Protein AF-A0A164AGJ0-F1 (afdb_monomer)

Mean predicted aligned error: 9.12 Å

Foldseek 3Di:
DDDPPPDDDPVVVVVLVVVLLVLLVQLLVLVVQLVDPDPVSVVVSVVSNVVSLVPDDLVSQVVNQVSNVVVVHPDHRPNDPPPPDD

pLDDT: mean 80.39, std 13.53, range [36.25, 94.94]

Nearest PDB structures (foldseek):
  6zqb-assembly1_UT  TM=6.745E-01  e=6.404E+00  Saccharomyces cerevisiae S288C
  7zbw-assembly1_D  TM=4.681E-01  e=3.955E+00  Homo sapiens
  8hcr-assembly1_S  TM=4.459E-01  e=7.672E+00  Mycobacterium tuberculosis variant bovis BCG

Secondary structure (DSSP, 8-state):
-----PPPPHHHHHHHHHHHHHHHHHHHHHHHHHHSS-HHHHHHHHHHHHHHHHHS-HHHHHHHHHHHHHTT-S-----S------

Sequence (86 aa):
MDLPRHPPSIRSRLQRWQQVRTWARLIREAECLWHVDVRELKRLGALELSHLLEEVPSCQRSRVNRWLTRYSASTRLPSGASTHEH

Structure (mmCIF, N/CA/C/O backbone):
data_AF-A0A164AGJ0-F1
#
_entry.id   AF-A0A164AGJ0-F1
#
loop_
_atom_site.group_PDB
_atom_site.id
_atom_site.type_symbol
_atom_site.label_atom_id
_atom_site.label_alt_id
_atom_site.label_comp_id
_atom_site.label_asym_id
_atom_site.label_entity_id
_atom_site.label_seq_id
_atom_site.pdbx_PDB_ins_code
_atom_site.Cartn_x
_atom_site.Cartn_y
_atom_site.Cartn_z
_atom_site.occupancy
_atom_site.B_iso_or_equiv
_atom_site.auth_seq_id
_atom_site.auth_comp_id
_atom_site.auth_asym_id
_atom_site.auth_atom_id
_atom_site.pdbx_PDB_model_num
ATOM 1 N N . MET A 1 1 ? 27.795 17.245 24.387 1.00 45.41 1 MET A N 1
ATOM 2 C CA . MET A 1 1 ? 28.537 16.626 23.268 1.00 45.41 1 MET A CA 1
ATOM 3 C C . MET A 1 1 ? 27.524 15.887 22.406 1.00 45.41 1 MET A C 1
ATOM 5 O O . MET A 1 1 ? 27.188 14.755 22.720 1.00 45.41 1 MET A O 1
ATOM 9 N N . ASP A 1 2 ? 26.966 16.558 21.399 1.00 55.19 2 ASP A N 1
ATOM 10 C CA . ASP A 1 2 ? 26.053 15.952 20.420 1.00 55.19 2 ASP A CA 1
ATOM 11 C C . ASP A 1 2 ? 26.894 15.334 19.292 1.00 55.19 2 ASP A C 1
ATOM 13 O O . ASP A 1 2 ? 27.626 16.042 18.599 1.00 55.19 2 ASP A O 1
ATOM 17 N N . LEU A 1 3 ? 26.843 14.010 19.133 1.00 61.88 3 LEU A N 1
ATOM 18 C CA . LEU A 1 3 ? 27.494 13.308 18.023 1.00 61.88 3 LEU A CA 1
ATOM 19 C C . LEU A 1 3 ? 26.753 13.615 16.709 1.00 61.88 3 LEU A C 1
ATOM 21 O O . LEU A 1 3 ? 25.517 13.597 16.684 1.00 61.88 3 LEU A O 1
ATOM 25 N N . PRO A 1 4 ? 27.462 13.848 15.589 1.00 58.69 4 PRO A N 1
ATOM 26 C CA . PRO A 1 4 ? 26.814 14.099 14.313 1.00 58.69 4 PRO A CA 1
ATOM 27 C C . PRO A 1 4 ? 26.066 12.835 13.879 1.00 58.69 4 PRO A C 1
ATOM 29 O O . PRO A 1 4 ? 26.662 11.785 13.639 1.00 58.69 4 PRO A O 1
ATOM 32 N N . ARG A 1 5 ? 24.735 12.931 13.766 1.00 63.97 5 ARG A N 1
ATOM 33 C CA . ARG A 1 5 ? 23.905 11.900 13.132 1.00 63.97 5 ARG A CA 1
ATOM 34 C C . ARG A 1 5 ? 24.360 11.757 11.682 1.00 63.97 5 ARG A C 1
ATOM 36 O O . ARG A 1 5 ? 23.944 12.532 10.823 1.00 63.97 5 ARG A O 1
ATOM 43 N N . HIS A 1 6 ? 25.235 10.789 11.414 1.00 64.25 6 HIS A N 1
ATOM 44 C CA . HIS A 1 6 ? 25.668 10.493 10.056 1.00 64.25 6 HIS A CA 1
ATOM 45 C C . HIS A 1 6 ? 24.441 10.245 9.168 1.00 64.25 6 HIS A C 1
ATOM 47 O O . HIS A 1 6 ? 23.533 9.500 9.561 1.00 64.25 6 HIS A O 1
ATOM 53 N N . PRO A 1 7 ? 24.378 10.868 7.978 1.00 67.12 7 PRO A N 1
ATOM 54 C CA . PRO A 1 7 ? 23.278 10.633 7.065 1.00 67.12 7 PRO A CA 1
ATOM 55 C C . PRO A 1 7 ? 23.239 9.142 6.695 1.00 67.12 7 PRO A C 1
ATOM 57 O O . PRO A 1 7 ? 24.288 8.521 6.507 1.00 67.12 7 PRO A O 1
ATOM 60 N N . PRO A 1 8 ? 22.041 8.542 6.586 1.00 69.88 8 PRO A N 1
ATOM 61 C CA . PRO A 1 8 ? 21.914 7.132 6.254 1.00 69.88 8 PRO A CA 1
ATOM 62 C C . PRO A 1 8 ? 22.599 6.840 4.918 1.00 69.88 8 PRO A C 1
ATOM 64 O O . PRO A 1 8 ? 22.425 7.585 3.947 1.00 69.88 8 PRO A O 1
ATOM 67 N N . SER A 1 9 ? 23.341 5.731 4.869 1.00 85.50 9 SER A N 1
ATOM 68 C CA . SER A 1 9 ? 24.048 5.293 3.664 1.00 85.50 9 SER A CA 1
ATOM 69 C C . SER A 1 9 ? 23.106 5.202 2.452 1.00 85.50 9 SER A C 1
ATOM 71 O O . SER A 1 9 ? 21.898 4.968 2.585 1.00 85.50 9 SER A O 1
ATOM 73 N N . ILE A 1 10 ? 23.660 5.341 1.244 1.00 86.38 10 ILE A N 1
ATOM 74 C CA . ILE A 1 10 ? 22.899 5.214 -0.012 1.00 86.38 10 ILE A CA 1
ATOM 75 C C . ILE A 1 10 ? 22.154 3.870 -0.069 1.00 86.38 10 ILE A C 1
ATOM 77 O O . ILE A 1 10 ? 20.984 3.834 -0.450 1.00 86.38 10 ILE A O 1
ATOM 81 N N . ARG A 1 11 ? 22.786 2.781 0.394 1.00 86.88 11 ARG A N 1
ATOM 82 C CA . ARG A 1 11 ? 22.173 1.444 0.454 1.00 86.88 11 ARG A CA 1
ATOM 83 C C . ARG A 1 11 ? 20.942 1.422 1.359 1.00 86.88 11 ARG A C 1
ATOM 85 O O . ARG A 1 11 ? 19.891 0.945 0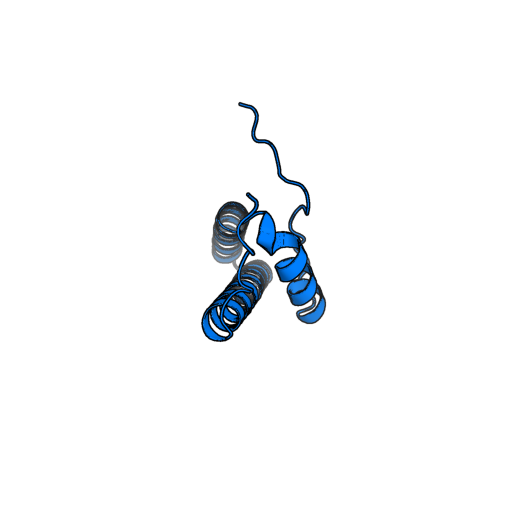.942 1.00 86.88 11 ARG A O 1
ATOM 92 N N . SER A 1 12 ? 21.030 2.013 2.550 1.00 84.88 12 SER A N 1
ATOM 93 C CA . SER A 1 12 ? 19.903 2.088 3.492 1.00 84.88 12 SER A CA 1
ATOM 94 C C . SER A 1 12 ? 18.744 2.927 2.941 1.00 84.88 12 SER A C 1
ATOM 96 O O . SER A 1 12 ? 17.572 2.604 3.146 1.00 84.88 12 SER A O 1
ATOM 98 N N . ARG A 1 13 ? 19.049 4.004 2.205 1.00 85.44 13 ARG A N 1
ATOM 99 C CA . ARG A 1 13 ? 18.034 4.822 1.521 1.00 85.44 13 ARG A CA 1
ATOM 100 C C . ARG A 1 13 ? 17.336 4.043 0.407 1.00 85.44 13 ARG A C 1
ATOM 102 O O . ARG A 1 13 ? 16.116 4.146 0.294 1.00 85.44 13 ARG A O 1
ATOM 109 N N . LEU A 1 14 ? 18.089 3.265 -0.371 1.00 90.38 14 LEU A N 1
ATOM 110 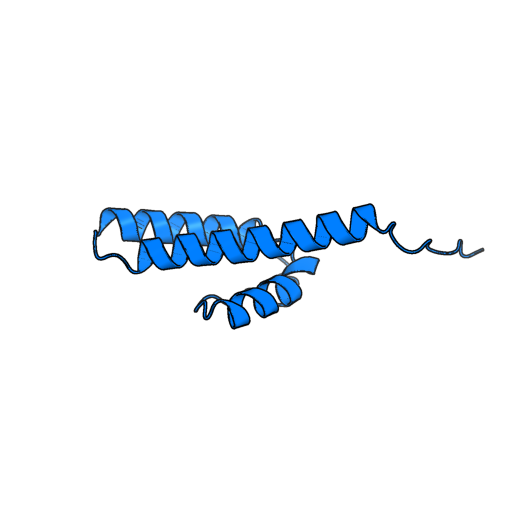C CA . LEU A 1 14 ? 17.555 2.417 -1.436 1.00 90.38 14 LEU A CA 1
ATOM 111 C C . LEU A 1 14 ? 16.673 1.296 -0.876 1.00 90.38 14 LEU A C 1
ATOM 113 O O . LEU A 1 14 ? 15.557 1.119 -1.349 1.00 90.38 14 LEU A O 1
ATOM 117 N N . GLN A 1 15 ? 17.118 0.605 0.176 1.00 89.31 15 GLN A N 1
ATOM 118 C CA . GLN A 1 15 ? 16.318 -0.419 0.857 1.00 89.31 15 GLN A CA 1
ATOM 119 C C . GLN A 1 15 ? 14.995 0.153 1.369 1.00 89.31 15 GLN A C 1
ATOM 121 O O . GLN A 1 15 ? 13.934 -0.407 1.109 1.00 89.31 15 GLN A O 1
ATOM 126 N N . ARG A 1 16 ? 15.036 1.321 2.023 1.00 87.88 16 ARG A N 1
ATOM 127 C CA . ARG A 1 16 ? 13.822 2.000 2.496 1.00 87.88 16 ARG A CA 1
ATOM 128 C C . ARG A 1 16 ? 12.909 2.417 1.344 1.00 87.88 16 ARG A C 1
ATOM 130 O O . ARG A 1 16 ? 11.692 2.364 1.478 1.00 87.88 16 ARG A O 1
ATOM 137 N N . TRP A 1 17 ? 13.476 2.854 0.221 1.00 90.81 17 TRP A N 1
ATOM 138 C CA . TRP A 1 17 ? 12.700 3.179 -0.976 1.00 90.81 17 TRP A CA 1
ATOM 139 C C . TRP A 1 17 ? 12.014 1.940 -1.558 1.00 90.81 17 TRP A C 1
ATOM 141 O O . TRP A 1 17 ? 10.815 1.986 -1.833 1.00 90.81 17 TRP A O 1
ATOM 151 N N . GLN A 1 18 ? 12.749 0.832 -1.675 1.00 93.50 18 GLN A N 1
ATOM 152 C CA . GLN A 1 18 ? 12.226 -0.437 -2.171 1.00 93.50 18 GLN A CA 1
ATOM 153 C C . GLN A 1 18 ? 11.111 -0.954 -1.262 1.00 93.50 18 GLN A C 1
ATOM 155 O O . GLN A 1 18 ? 10.048 -1.308 -1.756 1.00 93.50 18 GLN A O 1
ATOM 160 N N . GLN A 1 19 ? 11.313 -0.912 0.057 1.00 92.94 19 GLN A N 1
ATOM 161 C CA . GLN A 1 19 ? 10.320 -1.341 1.041 1.00 92.94 19 GLN A CA 1
ATOM 162 C C . GLN A 1 19 ? 9.000 -0.572 0.892 1.00 92.94 19 GLN A C 1
ATOM 164 O O . GLN A 1 19 ? 7.941 -1.178 0.770 1.00 92.94 19 GLN A O 1
ATOM 169 N N . VAL A 1 20 ? 9.058 0.763 0.817 1.00 92.12 20 VAL A N 1
ATOM 170 C CA . VAL A 1 20 ? 7.864 1.603 0.613 1.00 92.12 20 VAL A CA 1
ATOM 171 C C . VAL A 1 20 ? 7.150 1.262 -0.703 1.00 92.12 20 VAL A C 1
ATOM 173 O O . VAL A 1 20 ? 5.920 1.260 -0.758 1.00 92.12 20 VAL A O 1
ATOM 176 N N . ARG A 1 21 ? 7.906 0.981 -1.772 1.00 92.56 21 ARG A N 1
ATOM 177 C CA . ARG A 1 21 ? 7.345 0.605 -3.076 1.00 92.56 21 ARG A CA 1
ATOM 178 C C . ARG A 1 21 ? 6.686 -0.776 -3.036 1.00 92.56 21 ARG A C 1
ATOM 180 O O . ARG A 1 21 ? 5.629 -0.936 -3.642 1.00 92.56 21 ARG A O 1
ATOM 187 N N . THR A 1 22 ? 7.277 -1.736 -2.325 1.00 93.50 22 THR A N 1
ATOM 188 C CA . THR A 1 22 ? 6.700 -3.071 -2.110 1.00 93.50 22 THR A CA 1
ATOM 189 C C . THR A 1 22 ? 5.362 -2.972 -1.385 1.00 93.50 22 THR A C 1
ATOM 191 O O . THR A 1 22 ? 4.379 -3.509 -1.884 1.00 93.50 22 THR A O 1
ATOM 194 N N . TRP A 1 23 ? 5.280 -2.200 -0.296 1.00 94.94 23 TRP A N 1
ATOM 195 C CA . TRP A 1 23 ? 4.017 -1.988 0.425 1.00 94.94 23 TRP A CA 1
ATOM 196 C C . TRP A 1 23 ? 2.909 -1.430 -0.469 1.00 94.94 23 TRP A C 1
ATOM 198 O O . TRP A 1 23 ? 1.803 -1.960 -0.499 1.00 94.94 23 TRP A O 1
ATOM 208 N N . ALA A 1 24 ? 3.212 -0.391 -1.250 1.00 93.00 24 ALA A N 1
ATOM 209 C CA . ALA A 1 24 ? 2.227 0.199 -2.153 1.00 93.00 24 ALA A CA 1
ATOM 210 C C . ALA A 1 24 ? 1.739 -0.784 -3.233 1.00 93.00 24 ALA A C 1
ATOM 212 O O . ALA A 1 24 ? 0.589 -0.706 -3.658 1.00 93.00 24 ALA A O 1
ATOM 213 N N . ARG A 1 25 ? 2.607 -1.703 -3.674 1.00 92.62 25 ARG A N 1
ATOM 214 C CA . ARG A 1 25 ? 2.255 -2.745 -4.642 1.00 92.62 25 ARG A CA 1
ATOM 215 C C . ARG A 1 25 ? 1.335 -3.802 -4.027 1.00 92.62 25 ARG A C 1
ATOM 217 O O . ARG A 1 25 ? 0.313 -4.096 -4.631 1.00 92.62 25 ARG A O 1
ATOM 224 N N . LEU A 1 26 ? 1.660 -4.312 -2.839 1.00 91.12 26 LEU A N 1
ATOM 225 C CA . LEU A 1 26 ? 0.851 -5.329 -2.152 1.00 91.12 26 LEU A CA 1
ATOM 226 C C . LEU A 1 26 ? -0.566 -4.825 -1.856 1.00 91.12 26 LEU A C 1
ATOM 228 O O . LEU A 1 26 ? -1.538 -5.512 -2.150 1.00 91.12 26 LEU A O 1
ATOM 232 N N . ILE A 1 27 ? -0.688 -3.584 -1.373 1.00 89.88 27 ILE A N 1
ATOM 233 C CA . ILE A 1 27 ? -1.993 -2.941 -1.148 1.00 89.88 27 ILE A CA 1
ATOM 234 C C . ILE A 1 27 ? -2.799 -2.877 -2.453 1.00 89.88 27 ILE A C 1
ATOM 236 O O . ILE A 1 27 ? -3.983 -3.198 -2.465 1.00 89.88 27 ILE A O 1
ATOM 240 N N . ARG A 1 28 ? -2.163 -2.499 -3.570 1.00 88.25 28 ARG A N 1
ATOM 241 C CA . ARG A 1 28 ? -2.837 -2.435 -4.873 1.00 88.25 28 ARG A CA 1
ATOM 242 C C . ARG A 1 28 ? -3.285 -3.812 -5.364 1.00 88.25 28 ARG A C 1
ATOM 244 O O . ARG A 1 28 ? -4.371 -3.928 -5.918 1.00 88.25 28 ARG A O 1
ATOM 251 N N . GLU A 1 29 ? -2.463 -4.839 -5.180 1.00 89.25 29 GLU A N 1
ATOM 252 C CA . GLU A 1 29 ? -2.810 -6.214 -5.551 1.00 89.25 29 GLU A CA 1
ATOM 253 C C . GLU A 1 29 ? -4.002 -6.720 -4.722 1.00 89.25 29 GLU A C 1
ATOM 255 O O . GLU A 1 29 ? -4.964 -7.225 -5.300 1.00 89.25 29 GLU A O 1
ATOM 260 N N . ALA A 1 30 ? -4.009 -6.480 -3.406 1.00 88.31 30 ALA A N 1
ATOM 261 C CA . ALA A 1 30 ? -5.133 -6.819 -2.530 1.00 88.31 30 ALA A CA 1
ATOM 262 C C . ALA A 1 30 ? -6.434 -6.084 -2.922 1.00 88.31 30 ALA A C 1
ATOM 264 O O . ALA A 1 30 ? -7.500 -6.698 -2.983 1.00 88.31 30 ALA A O 1
ATOM 265 N N . GLU A 1 31 ? -6.358 -4.796 -3.281 1.00 85.88 31 GLU A N 1
ATOM 266 C CA . GLU A 1 31 ? -7.504 -4.050 -3.830 1.00 85.88 31 GLU A CA 1
ATOM 267 C C . GLU A 1 31 ? -8.024 -4.638 -5.149 1.00 85.88 31 GLU A C 1
ATOM 269 O O . GLU A 1 31 ? -9.234 -4.691 -5.374 1.00 85.88 31 GLU A O 1
ATOM 274 N N . CYS A 1 32 ? -7.133 -5.078 -6.041 1.00 84.44 32 CYS A N 1
ATOM 275 C CA . CYS A 1 32 ? -7.538 -5.712 -7.293 1.00 84.44 32 CYS A CA 1
ATOM 276 C C . CYS A 1 32 ? -8.258 -7.042 -7.044 1.00 84.44 32 CYS A C 1
ATOM 278 O O . CYS A 1 32 ? -9.256 -7.312 -7.711 1.00 84.44 32 CYS A O 1
ATOM 280 N N . LEU A 1 33 ? -7.810 -7.835 -6.065 1.00 83.06 33 LEU A N 1
ATOM 281 C CA . LEU A 1 33 ? -8.506 -9.060 -5.654 1.00 83.06 33 LEU A CA 1
ATOM 28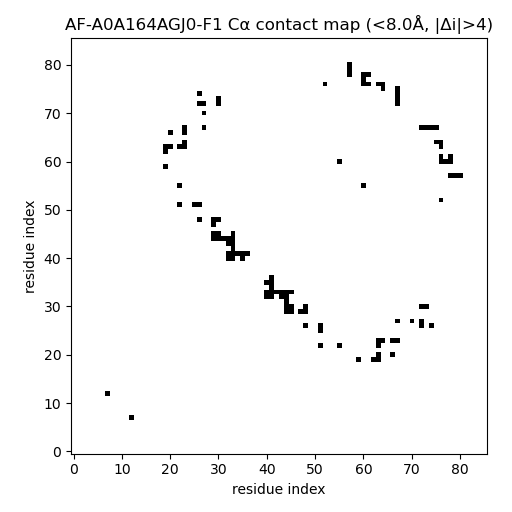2 C C . LEU A 1 33 ? -9.899 -8.761 -5.082 1.00 83.06 33 LEU A C 1
ATOM 284 O O . LEU A 1 33 ? -10.852 -9.462 -5.415 1.00 83.06 33 LEU A O 1
ATOM 288 N N . TRP A 1 34 ? -10.048 -7.680 -4.305 1.00 77.38 34 TRP A N 1
ATOM 289 C CA . TRP A 1 34 ? -11.355 -7.198 -3.835 1.00 77.38 34 TRP A CA 1
ATOM 290 C C . TRP A 1 34 ? -12.282 -6.799 -4.994 1.00 77.38 34 TRP A C 1
ATOM 292 O O . TRP A 1 34 ? -13.500 -6.970 -4.924 1.00 77.38 34 TRP A O 1
ATOM 302 N N . HIS A 1 35 ? -11.741 -6.234 -6.071 1.00 73.19 35 HIS A N 1
ATOM 303 C CA . HIS A 1 35 ? -12.556 -5.770 -7.193 1.00 73.19 35 HIS A CA 1
ATOM 304 C C . HIS A 1 35 ? -13.163 -6.921 -8.022 1.00 73.19 35 HIS A C 1
ATOM 306 O O . HIS A 1 35 ? -14.186 -6.721 -8.674 1.00 73.19 35 HIS A O 1
ATOM 312 N N . VAL A 1 36 ? -12.582 -8.126 -7.981 1.00 71.19 36 VAL A N 1
ATOM 313 C CA . VAL A 1 36 ? -13.071 -9.296 -8.731 1.00 71.19 36 VAL A CA 1
ATOM 314 C C . VAL A 1 36 ? -14.264 -9.941 -8.016 1.00 71.19 36 VAL A C 1
ATOM 316 O O . VAL A 1 36 ? -14.232 -10.205 -6.816 1.00 71.19 36 VAL A O 1
ATOM 319 N N . ASP A 1 37 ? -15.343 -10.209 -8.756 1.00 66.06 37 ASP A N 1
ATOM 320 C CA . ASP A 1 37 ? -16.663 -10.567 -8.213 1.00 66.06 37 ASP A CA 1
ATOM 321 C C . ASP A 1 37 ? -16.826 -12.050 -7.826 1.00 66.06 37 ASP A C 1
ATOM 323 O O . ASP A 1 37 ? -17.806 -12.713 -8.158 1.00 66.06 37 ASP A O 1
ATOM 327 N N . VAL A 1 38 ? -15.847 -12.592 -7.101 1.00 78.50 38 VAL A N 1
ATOM 328 C CA . VAL A 1 38 ? -15.959 -13.902 -6.448 1.00 78.50 38 VAL A CA 1
ATOM 329 C C . VAL A 1 38 ? -16.041 -13.650 -4.948 1.00 78.50 38 VAL A C 1
ATOM 331 O O . VAL A 1 38 ? -15.090 -13.152 -4.352 1.00 78.50 38 VAL A O 1
ATOM 334 N N . ARG A 1 39 ? -17.181 -13.972 -4.319 1.00 77.75 39 ARG A N 1
ATOM 335 C CA . ARG A 1 39 ? -17.462 -13.662 -2.900 1.00 77.75 39 ARG A CA 1
ATOM 336 C C . ARG A 1 39 ? -16.334 -14.083 -1.949 1.00 77.75 39 ARG A C 1
ATOM 338 O O . ARG A 1 39 ? -15.999 -13.324 -1.044 1.00 77.75 39 ARG A O 1
ATOM 345 N N . GLU A 1 40 ? -15.736 -15.252 -2.173 1.00 78.50 40 GLU A N 1
ATOM 346 C CA . GLU A 1 40 ? -14.613 -15.730 -1.356 1.00 78.50 40 GLU A CA 1
ATOM 347 C C . GLU A 1 40 ? -13.315 -14.967 -1.643 1.00 78.50 40 GLU A C 1
ATOM 349 O O . GLU A 1 40 ? -12.592 -14.607 -0.719 1.00 78.50 40 GLU A O 1
ATOM 354 N N . LEU A 1 41 ? -13.054 -14.618 -2.904 1.00 76.75 41 LEU A N 1
ATOM 355 C CA . LEU A 1 41 ? -11.887 -13.818 -3.277 1.00 76.75 41 LEU A CA 1
ATOM 356 C C . LEU A 1 41 ? -11.964 -12.395 -2.709 1.00 76.75 41 LEU A C 1
ATOM 358 O O . LEU A 1 41 ? -10.958 -11.869 -2.241 1.00 76.75 41 LEU A O 1
ATOM 362 N N . LYS A 1 42 ? -13.168 -11.808 -2.662 1.00 75.69 42 LYS A N 1
ATOM 363 C CA . LYS A 1 42 ? -13.424 -10.530 -1.984 1.00 75.69 42 LYS A CA 1
ATOM 364 C C . LYS A 1 42 ? -13.123 -10.612 -0.494 1.00 75.69 42 LYS A C 1
ATOM 366 O O . LYS A 1 42 ? -12.474 -9.722 0.046 1.00 75.69 42 LYS A O 1
ATOM 371 N N . ARG A 1 43 ? -13.574 -11.686 0.163 1.00 81.00 43 ARG A N 1
ATOM 372 C CA . ARG A 1 43 ? -13.335 -11.917 1.593 1.00 81.00 43 ARG A CA 1
ATOM 373 C C . ARG A 1 43 ? -11.843 -12.052 1.899 1.00 81.00 43 ARG A C 1
ATOM 375 O O . ARG A 1 43 ? -11.371 -11.449 2.858 1.00 81.00 43 ARG A O 1
ATOM 382 N N . LEU A 1 44 ? -11.111 -12.792 1.068 1.00 83.44 44 LEU A N 1
ATOM 383 C CA . LEU A 1 44 ? -9.661 -12.944 1.191 1.00 83.44 44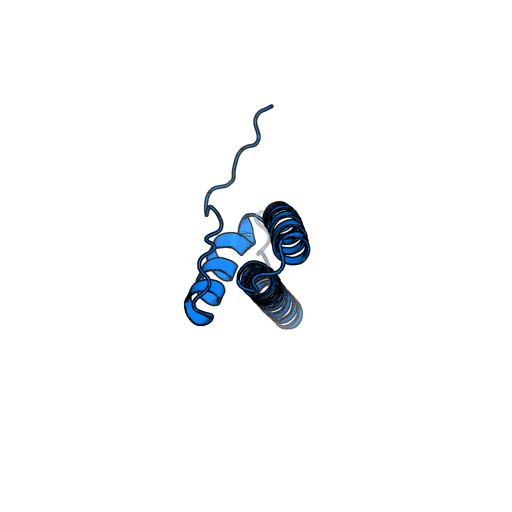 LEU A CA 1
ATOM 384 C C . LEU A 1 44 ? -8.932 -11.621 0.928 1.00 83.44 44 LEU A C 1
ATOM 386 O O . LEU A 1 44 ? -8.117 -11.210 1.746 1.00 83.44 44 LEU A O 1
ATOM 390 N N . GLY A 1 45 ? -9.280 -10.901 -0.143 1.00 84.94 45 GLY A N 1
ATOM 391 C CA . GLY A 1 45 ? -8.695 -9.590 -0.445 1.00 84.94 45 GLY A CA 1
ATOM 392 C C . GLY A 1 45 ? -8.926 -8.565 0.670 1.00 84.94 45 GLY A C 1
ATOM 393 O O . GLY A 1 45 ? -8.026 -7.794 0.992 1.00 84.94 45 GLY A O 1
ATOM 394 N N . ALA A 1 46 ? -10.102 -8.595 1.304 1.00 83.12 46 ALA A N 1
ATOM 395 C CA . ALA A 1 46 ? -10.420 -7.775 2.469 1.00 83.12 46 ALA A CA 1
ATOM 396 C C . ALA A 1 46 ? -9.530 -8.080 3.676 1.00 83.12 46 ALA A 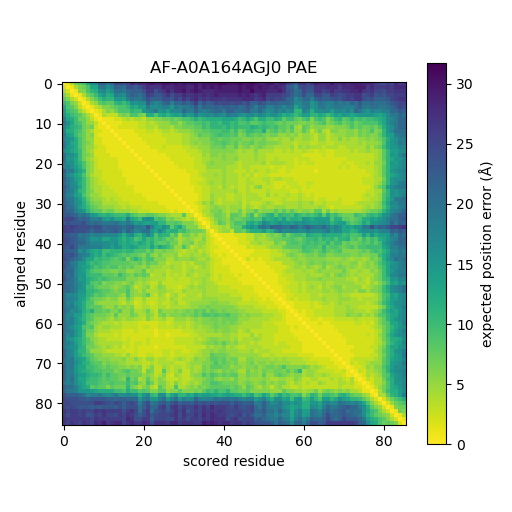C 1
ATOM 398 O O . ALA A 1 46 ? -9.002 -7.160 4.298 1.00 83.12 46 ALA A O 1
ATOM 399 N N . LEU A 1 47 ? -9.377 -9.365 4.003 1.00 85.44 47 LEU A N 1
ATOM 400 C CA . LEU A 1 47 ? -8.584 -9.813 5.143 1.00 85.44 47 LEU A CA 1
ATOM 401 C C . LEU A 1 47 ? -7.102 -9.469 4.959 1.00 85.44 47 LEU A C 1
ATOM 403 O O . LEU A 1 47 ? -6.494 -8.880 5.849 1.00 85.44 47 LEU A O 1
ATOM 407 N N . GLU A 1 48 ? -6.551 -9.774 3.784 1.00 86.44 48 GLU A N 1
ATOM 408 C CA . GLU A 1 48 ? -5.153 -9.478 3.465 1.00 86.44 48 GLU A CA 1
ATOM 409 C C . GLU A 1 48 ? -4.879 -7.975 3.467 1.00 86.44 48 GLU A C 1
ATOM 411 O O . GLU A 1 48 ? -3.862 -7.528 3.995 1.00 86.44 48 GLU A O 1
ATOM 416 N N . LEU A 1 49 ? -5.804 -7.165 2.935 1.00 86.31 49 LEU A N 1
ATOM 417 C CA . LEU A 1 49 ? -5.666 -5.715 2.994 1.00 86.31 49 LEU A CA 1
ATOM 418 C C . LEU A 1 49 ? -5.612 -5.224 4.446 1.00 86.31 49 LEU A C 1
ATOM 420 O O . LEU A 1 49 ? -4.746 -4.414 4.761 1.00 86.31 49 LEU A O 1
ATOM 424 N N . SER A 1 50 ? -6.470 -5.730 5.336 1.00 84.25 50 SER A N 1
ATOM 425 C CA . SER A 1 50 ? -6.443 -5.357 6.757 1.00 84.25 50 SER A CA 1
ATOM 426 C C . SER A 1 50 ? -5.115 -5.712 7.431 1.00 84.25 50 SER A C 1
ATOM 428 O O . SER A 1 50 ? -4.514 -4.838 8.056 1.00 84.25 50 SER A O 1
ATOM 430 N N . HIS A 1 51 ? -4.602 -6.934 7.237 1.00 85.62 51 HIS A N 1
ATOM 431 C CA . HIS A 1 51 ? -3.303 -7.339 7.792 1.00 85.62 51 HIS A CA 1
ATOM 432 C C . HIS A 1 51 ? -2.155 -6.462 7.267 1.00 85.62 51 HIS A C 1
ATOM 434 O O . HIS A 1 51 ? -1.348 -5.952 8.044 1.00 85.62 51 HIS A O 1
ATOM 440 N N . LEU A 1 52 ? -2.119 -6.196 5.955 1.00 86.75 52 LEU A N 1
ATOM 441 C CA . LEU A 1 52 ? -1.094 -5.337 5.354 1.00 86.75 52 LEU A CA 1
ATOM 442 C C . LEU A 1 52 ? -1.107 -3.919 5.948 1.00 86.75 52 LEU A C 1
ATOM 444 O O . LEU A 1 52 ? -0.050 -3.305 6.083 1.00 86.75 52 LEU A O 1
ATOM 448 N N . LEU A 1 53 ? -2.274 -3.370 6.298 1.00 86.44 53 LEU A N 1
ATOM 449 C CA . LEU A 1 53 ? -2.367 -2.031 6.894 1.00 86.44 53 LEU A CA 1
ATOM 450 C C . LEU A 1 53 ? -1.789 -1.9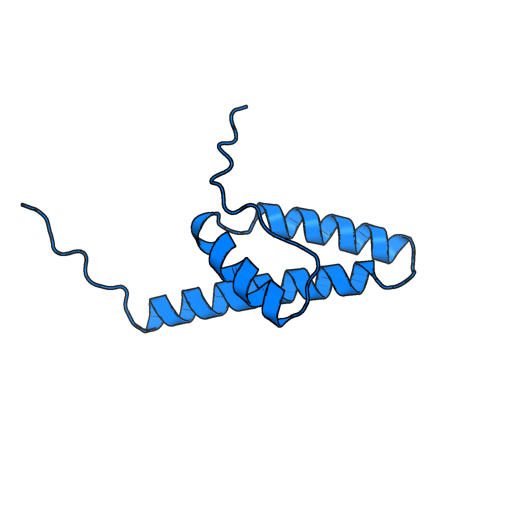75 8.316 1.00 86.44 53 LEU A C 1
ATOM 452 O O . LEU A 1 53 ? -1.184 -0.959 8.680 1.00 86.44 53 LEU A O 1
ATOM 456 N N . GLU A 1 54 ? -1.949 -3.044 9.095 1.00 87.25 54 GLU A N 1
ATOM 457 C CA . GLU A 1 54 ? -1.404 -3.166 10.453 1.00 87.25 54 GLU A CA 1
ATOM 458 C C . GLU A 1 54 ? 0.127 -3.272 10.442 1.00 87.25 54 GLU A C 1
ATOM 460 O O . GLU A 1 54 ? 0.802 -2.640 11.258 1.00 87.25 54 GLU A O 1
ATOM 465 N N . GLU A 1 55 ? 0.690 -3.979 9.459 1.00 89.06 55 GLU A N 1
ATOM 466 C CA . GLU A 1 55 ? 2.136 -4.193 9.340 1.00 89.06 55 GLU A CA 1
ATOM 467 C C . GLU A 1 55 ? 2.909 -2.980 8.791 1.00 89.06 55 GLU A C 1
ATOM 469 O O . GLU A 1 55 ? 4.129 -2.882 8.972 1.00 89.06 55 GLU A O 1
ATOM 474 N N . VAL A 1 56 ? 2.239 -2.025 8.127 1.00 87.19 56 VAL A N 1
ATOM 475 C CA . VAL A 1 56 ? 2.921 -0.856 7.547 1.00 87.19 56 VAL A CA 1
ATOM 476 C C . VAL A 1 56 ? 3.423 0.086 8.654 1.00 87.19 56 VAL A C 1
ATOM 478 O O . VAL A 1 56 ? 2.615 0.729 9.344 1.00 87.19 56 VAL A O 1
ATOM 481 N N . PRO A 1 57 ? 4.753 0.313 8.759 1.00 87.00 57 PRO A N 1
ATOM 482 C CA . PRO A 1 57 ? 5.313 1.1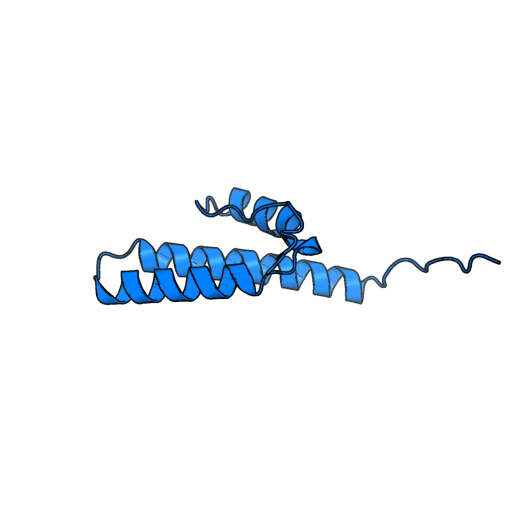88 9.783 1.00 87.00 57 PRO A CA 1
ATOM 483 C C . PRO A 1 57 ? 4.785 2.622 9.667 1.00 87.00 57 PRO A C 1
ATOM 485 O O . PRO A 1 57 ? 4.801 3.215 8.582 1.00 87.00 57 PRO A O 1
ATOM 488 N N . SER A 1 58 ? 4.400 3.224 10.797 1.00 84.50 58 SER A N 1
ATOM 489 C CA . SER A 1 58 ? 3.830 4.582 10.867 1.00 84.50 58 SER A CA 1
ATOM 490 C C . SER A 1 58 ? 4.696 5.636 10.165 1.00 84.50 58 SER A C 1
ATOM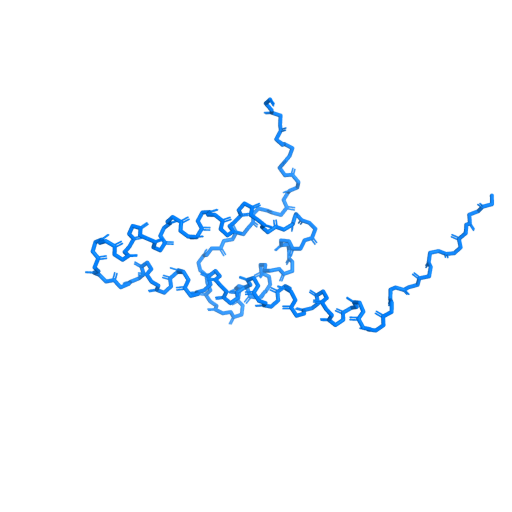 492 O O . SER A 1 58 ? 4.196 6.435 9.373 1.00 84.50 58 SER A O 1
ATOM 494 N N . CYS A 1 59 ? 6.018 5.567 10.342 1.00 85.19 59 CYS A N 1
ATOM 495 C CA . CYS A 1 59 ? 6.987 6.471 9.717 1.00 85.19 59 CYS A CA 1
ATOM 496 C C . CYS A 1 59 ? 7.050 6.375 8.176 1.00 85.19 59 CYS A C 1
ATOM 498 O O . CYS A 1 59 ? 7.614 7.255 7.516 1.00 85.19 59 CYS A O 1
ATOM 500 N N . GLN A 1 60 ? 6.488 5.315 7.586 1.00 87.00 60 GLN A N 1
ATOM 501 C CA . GLN A 1 60 ? 6.465 5.078 6.142 1.00 87.00 60 GLN A CA 1
ATOM 502 C C . GLN A 1 60 ? 5.102 5.383 5.506 1.00 87.00 60 GLN A C 1
ATOM 504 O O . GLN A 1 60 ? 5.059 5.614 4.294 1.00 87.00 60 GLN A O 1
ATOM 509 N N . ARG A 1 61 ? 4.016 5.479 6.289 1.00 88.62 61 ARG A N 1
ATOM 510 C CA . ARG A 1 61 ? 2.630 5.639 5.798 1.00 88.62 61 ARG A CA 1
ATOM 511 C C . ARG A 1 61 ? 2.454 6.816 4.841 1.00 88.62 61 ARG A C 1
ATOM 513 O O . ARG A 1 61 ? 1.922 6.643 3.748 1.00 88.62 61 ARG A O 1
ATOM 520 N N . SER A 1 62 ? 3.004 7.991 5.159 1.00 88.56 62 SER A N 1
ATOM 521 C CA . SER A 1 62 ? 2.918 9.160 4.265 1.00 88.56 62 SER A CA 1
ATOM 522 C C . SER A 1 62 ? 3.656 8.946 2.936 1.00 88.56 62 SER A C 1
ATOM 524 O O . SER A 1 62 ? 3.286 9.530 1.919 1.00 88.56 62 SER A O 1
ATOM 526 N N . ARG A 1 63 ? 4.716 8.123 2.916 1.00 90.00 63 ARG A N 1
ATOM 527 C CA . ARG A 1 63 ? 5.438 7.777 1.681 1.00 90.00 63 ARG A CA 1
ATOM 528 C C . ARG A 1 63 ? 4.679 6.729 0.874 1.00 90.00 63 ARG A C 1
ATOM 530 O O . ARG A 1 63 ? 4.601 6.881 -0.341 1.00 90.00 63 ARG A O 1
ATOM 537 N N . VAL A 1 64 ? 4.110 5.721 1.538 1.00 89.75 64 VAL A N 1
ATOM 538 C CA . VAL A 1 64 ? 3.258 4.701 0.908 1.00 89.75 64 VAL A CA 1
ATOM 539 C C . VAL A 1 64 ? 2.043 5.367 0.259 1.00 89.75 64 VAL A C 1
ATOM 541 O O . VAL A 1 64 ? 1.817 5.156 -0.926 1.00 89.75 64 VAL A O 1
ATOM 544 N N . ASN A 1 65 ? 1.364 6.290 0.950 1.00 90.19 65 ASN A N 1
ATOM 545 C CA . ASN A 1 65 ? 0.236 7.049 0.393 1.00 90.19 65 ASN A CA 1
ATOM 546 C C . ASN A 1 65 ? 0.581 7.789 -0.907 1.00 90.19 65 ASN A C 1
ATOM 548 O O . ASN A 1 65 ? -0.215 7.785 -1.840 1.00 90.19 65 ASN A O 1
ATOM 552 N N . ARG A 1 66 ? 1.783 8.375 -1.022 1.00 90.19 66 ARG A N 1
ATOM 553 C CA . ARG A 1 66 ? 2.208 9.021 -2.279 1.00 90.19 66 ARG A CA 1
ATOM 554 C C . ARG A 1 66 ? 2.330 8.035 -3.440 1.00 90.19 66 ARG A C 1
ATOM 556 O O . ARG A 1 66 ? 2.059 8.407 -4.578 1.00 90.19 66 ARG A O 1
ATOM 563 N N . TRP A 1 67 ? 2.753 6.803 -3.171 1.00 91.88 67 TRP A N 1
ATOM 564 C CA . TRP A 1 67 ? 2.791 5.750 -4.186 1.00 91.88 67 TRP A CA 1
ATOM 565 C C . TRP A 1 67 ? 1.398 5.218 -4.509 1.00 91.88 67 TRP A C 1
ATOM 567 O O . TRP A 1 67 ? 1.097 5.036 -5.683 1.00 91.88 67 TRP A O 1
ATOM 577 N N . LEU A 1 68 ? 0.534 5.050 -3.506 1.00 90.56 68 LEU A N 1
ATOM 578 C CA . LEU A 1 68 ? -0.862 4.651 -3.699 1.00 90.56 68 LEU A CA 1
ATOM 579 C C . LEU A 1 68 ? -1.619 5.638 -4.598 1.00 90.56 68 LEU A C 1
ATOM 581 O O . LEU A 1 68 ? -2.326 5.204 -5.503 1.00 90.56 68 LEU A O 1
ATOM 585 N N . THR A 1 69 ? -1.389 6.947 -4.444 1.00 88.75 69 THR A N 1
ATOM 586 C CA . THR A 1 69 ? -1.929 7.962 -5.365 1.00 88.75 69 THR A CA 1
ATOM 587 C C . THR A 1 69 ? -1.477 7.731 -6.809 1.00 88.75 69 THR A C 1
ATOM 589 O O . THR A 1 69 ? -2.284 7.855 -7.722 1.00 88.75 69 THR A O 1
ATOM 592 N N . ARG A 1 70 ? -0.208 7.362 -7.038 1.00 88.50 70 ARG A N 1
ATOM 593 C CA . ARG A 1 70 ? 0.314 7.087 -8.393 1.00 88.50 70 ARG A CA 1
ATOM 594 C C . ARG A 1 70 ? -0.260 5.815 -9.008 1.00 88.50 70 ARG A C 1
ATOM 596 O O . ARG A 1 70 ? -0.354 5.733 -10.225 1.00 88.50 70 ARG A O 1
ATOM 603 N N . TYR A 1 71 ? -0.614 4.838 -8.181 1.00 84.81 71 TYR A N 1
ATOM 604 C CA . TYR A 1 71 ? -1.265 3.607 -8.623 1.00 84.81 71 TYR A CA 1
ATOM 605 C C . TYR A 1 71 ? -2.791 3.722 -8.678 1.00 84.81 71 TYR A C 1
ATOM 607 O O . TYR A 1 71 ? -3.449 2.726 -8.960 1.00 84.81 71 TYR A O 1
ATOM 615 N N . SER A 1 72 ? -3.362 4.902 -8.413 1.00 84.25 72 SER A N 1
ATOM 616 C CA . SER A 1 72 ? -4.812 5.115 -8.325 1.00 84.25 72 SER A CA 1
ATOM 617 C C . SER A 1 72 ? -5.506 4.135 -7.373 1.00 84.25 72 SER A C 1
ATOM 619 O O . SER A 1 72 ? -6.608 3.663 -7.654 1.00 84.25 72 SER A O 1
ATOM 621 N N . ALA A 1 73 ? -4.836 3.786 -6.272 1.00 85.62 73 ALA A N 1
ATOM 622 C CA . ALA A 1 73 ? -5.403 2.969 -5.207 1.00 85.62 73 ALA A CA 1
ATOM 623 C C . ALA A 1 73 ? -6.428 3.771 -4.399 1.00 85.62 73 ALA A C 1
ATOM 625 O O . ALA A 1 73 ? -6.266 4.985 -4.212 1.00 85.62 73 ALA A O 1
ATOM 626 N N . SER A 1 74 ? -7.464 3.096 -3.912 1.00 84.69 74 SER A N 1
ATOM 627 C CA . SER A 1 74 ? -8.542 3.716 -3.126 1.00 84.69 74 SER A CA 1
ATOM 628 C C . SER A 1 74 ? -8.165 3.849 -1.649 1.00 84.69 74 SER A C 1
ATOM 630 O O . SER A 1 74 ? -8.602 4.774 -0.966 1.00 84.69 74 SER A O 1
ATOM 632 N N . THR A 1 75 ? -7.289 2.973 -1.167 1.00 85.06 75 THR A N 1
ATOM 633 C CA . THR A 1 75 ? -6.838 2.898 0.217 1.00 85.06 75 THR A CA 1
ATOM 634 C C . THR A 1 75 ? -5.941 4.079 0.570 1.00 85.06 75 THR A C 1
ATOM 636 O O . THR A 1 75 ? -5.093 4.534 -0.212 1.00 85.06 75 THR A O 1
ATOM 639 N N . ARG A 1 76 ? -6.128 4.596 1.786 1.00 85.88 76 ARG A N 1
ATOM 640 C CA . ARG A 1 76 ? -5.299 5.641 2.388 1.00 85.88 76 ARG A CA 1
ATOM 641 C C . ARG A 1 76 ? -4.921 5.207 3.793 1.00 85.88 76 ARG A C 1
ATOM 643 O O . ARG A 1 76 ? -5.783 4.940 4.620 1.00 85.88 76 ARG A O 1
ATOM 650 N N . LEU A 1 77 ? -3.622 5.164 4.062 1.00 84.25 77 LEU A N 1
ATOM 651 C CA . LEU A 1 77 ? -3.100 4.896 5.394 1.00 84.25 77 LEU A CA 1
ATOM 652 C C . LEU A 1 77 ? -3.235 6.151 6.268 1.00 84.25 77 LEU A C 1
ATOM 654 O O . LEU A 1 77 ? -2.862 7.239 5.808 1.00 84.25 77 LEU A O 1
ATOM 658 N N . PRO A 1 78 ? -3.691 6.037 7.525 1.00 83.06 78 PRO A N 1
ATOM 659 C CA . PRO A 1 78 ? -3.714 7.170 8.440 1.00 83.06 78 PRO A CA 1
ATOM 660 C C . PRO A 1 78 ? -2.282 7.667 8.674 1.00 83.06 78 PRO A C 1
ATOM 662 O O . PRO A 1 78 ? -1.390 6.904 9.043 1.00 83.06 78 PRO A O 1
ATOM 665 N N . SER A 1 79 ? -2.041 8.959 8.435 1.00 66.44 79 SER A N 1
ATOM 666 C CA . SER A 1 79 ? -0.707 9.561 8.598 1.00 66.44 79 SER A CA 1
ATOM 667 C C . SER A 1 79 ? -0.332 9.800 10.066 1.00 66.44 79 SER A C 1
ATOM 669 O O . SER A 1 7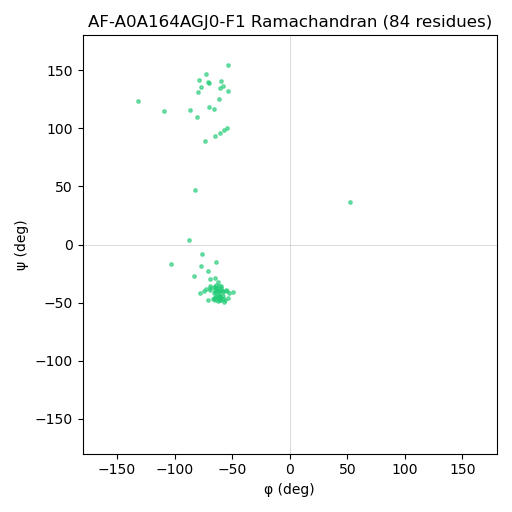9 ? 0.804 10.187 10.340 1.00 66.44 79 SER A O 1
ATOM 671 N N . GLY A 1 80 ? -1.274 9.601 10.990 1.00 63.81 80 GLY A N 1
ATOM 672 C CA . GLY A 1 80 ? -1.055 9.731 12.423 1.00 63.81 80 GLY A CA 1
ATOM 673 C C . GLY A 1 80 ? -0.355 8.504 12.992 1.00 63.81 80 GLY A C 1
ATOM 674 O O . GLY A 1 80 ? -0.648 7.368 12.607 1.00 63.81 80 GLY A O 1
ATOM 675 N N . ALA A 1 81 ? 0.559 8.740 13.933 1.00 56.59 81 ALA A N 1
ATOM 676 C CA . ALA A 1 81 ? 0.842 7.761 14.965 1.00 56.59 81 ALA A CA 1
ATOM 677 C C . ALA A 1 81 ? -0.493 7.484 15.661 1.00 56.59 81 ALA A C 1
ATOM 679 O O . ALA A 1 81 ? -0.965 8.294 16.452 1.00 56.59 81 ALA A O 1
ATOM 680 N N . SER A 1 82 ? -1.153 6.396 15.282 1.00 49.69 82 SER A N 1
ATOM 681 C CA . SER A 1 82 ? -2.230 5.848 16.085 1.00 49.69 82 SER A CA 1
ATOM 682 C C . SER A 1 82 ? -1.557 5.387 17.370 1.00 49.69 82 SER A C 1
ATOM 684 O O . SER A 1 82 ? -0.960 4.313 17.406 1.00 49.69 82 SER A O 1
ATOM 686 N N . THR A 1 83 ? -1.544 6.254 18.378 1.00 48.62 83 THR A N 1
ATOM 687 C CA . THR A 1 83 ? -1.384 5.845 19.764 1.00 48.62 83 THR A CA 1
ATOM 688 C C . THR A 1 83 ? -2.477 4.809 19.997 1.00 48.62 83 THR A C 1
ATOM 690 O O . THR A 1 83 ? -3.651 5.152 20.094 1.00 48.62 83 THR A O 1
ATOM 693 N N . HIS A 1 84 ? -2.114 3.531 19.950 1.00 44.03 84 HIS A N 1
ATOM 694 C CA . HIS A 1 84 ? -2.952 2.482 20.501 1.00 44.03 84 HIS A CA 1
ATOM 695 C C . HIS A 1 84 ? -2.817 2.618 22.019 1.00 44.03 84 HIS A C 1
ATOM 697 O O . HIS A 1 84 ? -1.896 2.071 22.614 1.00 44.03 84 HIS A O 1
ATOM 703 N N . GLU A 1 85 ? -3.675 3.438 22.623 1.00 38.62 85 GLU A N 1
ATOM 704 C CA . GLU A 1 85 ? -4.060 3.228 24.015 1.00 38.62 85 GLU A CA 1
ATOM 705 C C . GLU A 1 85 ? -5.131 2.133 24.016 1.00 38.62 85 GLU A C 1
ATOM 707 O O . GLU A 1 85 ? -6.236 2.319 23.495 1.00 38.62 85 GLU A O 1
ATOM 712 N N . HIS A 1 86 ? -4.749 0.967 24.532 1.00 36.25 86 HIS A N 1
ATOM 713 C CA . HIS A 1 86 ? -5.610 0.020 25.234 1.00 36.25 86 HIS A CA 1
ATOM 714 C C . HIS A 1 86 ? -4.747 -0.810 26.180 1.00 36.25 86 HIS A C 1
ATOM 716 O O . HIS A 1 86 ? -3.656 -1.240 25.739 1.00 36.25 86 HIS A O 1
#

Solvent-accessible surface area (backbone atoms only — not comparable to full-atom values): 5094 Å² total; per-residue (Å²): 137,85,76,83,80,73,76,77,49,72,66,59,52,49,52,54,51,50,51,41,52,50,54,31,48,54,50,44,53,24,52,54,38,40,70,43,95,42,75,67,48,26,53,50,16,50,51,54,39,54,54,54,60,71,69,53,55,59,94,46,25,64,60,24,39,59,46,19,59,75,69,69,43,88,73,73,61,72,70,58,80,76,77,81,85,127

Radius of gyration: 16.08 Å; Cα contacts (8 Å, |Δi|>4): 62; chains: 1; bounding box: 46×32×34 Å